Protein AF-A0A316EJD9-F1 (afdb_monomer)

Sequence (70 aa):
MNTNPIITAKNAYEARLGVNFSPNEETLTRLGFKKKRLTRILSGKTTKPLTATEAKGLAEMLNVPVSQII

Nearest PDB structures (foldseek):
  2ewt-assembly1_A  TM=5.401E-01  e=2.216E-01  Streptomyces 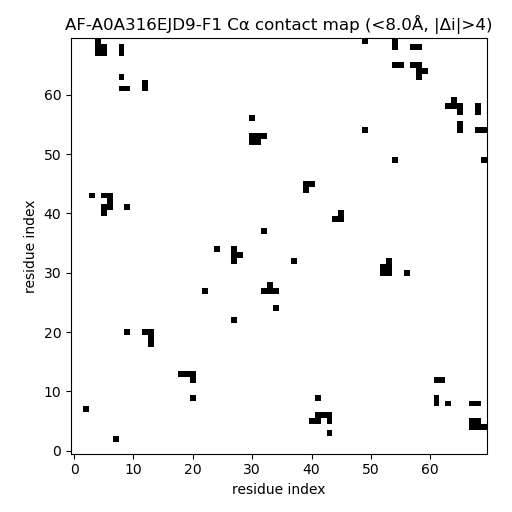coelicolor A3(2)
  2o38-assembly1_A  TM=5.445E-01  e=7.975E-01  Rhodopseudomonas palustris CGA009
  3r1f-assembly7_M  TM=5.652E-01  e=1.199E+00  Mycobacterium tuberculosis
  3r1f-assembly4_G  TM=5.570E-01  e=1.271E+00  Mycobacterium tuberculosis

Secondary structure (DSSP, 8-state):
----HHHHHHHHHHHHHTS-----HHHHHHTT--HHHHHHHHTT---SPPPHHHHHHHHHHHTS-GGGT-

Solvent-accessible surface area (backbone atoms only — not comparable to full-atom values): 4230 Å² total; per-residue (Å²): 132,91,74,48,43,48,45,54,44,45,53,52,37,25,68,71,69,75,44,82,93,74,83,51,71,66,60,30,54,76,42,74,44,51,68,74,56,51,54,31,49,64,66,64,71,54,91,66,82,76,50,74,61,50,41,46,40,51,16,65,74,47,73,44,63,49,80,57,57,107

Structure (mmCIF, N/CA/C/O backbone):
data_AF-A0A316EJD9-F1
#
_entry.id   AF-A0A316EJD9-F1
#
loop_
_atom_site.group_PDB
_atom_site.id
_atom_site.type_symbol
_atom_site.label_atom_id
_atom_site.label_alt_id
_atom_site.label_comp_id
_atom_site.label_asym_id
_atom_site.label_entity_id
_atom_site.label_seq_id
_atom_site.pdbx_PDB_ins_code
_atom_site.Cartn_x
_atom_site.Cartn_y
_atom_site.Cartn_z
_atom_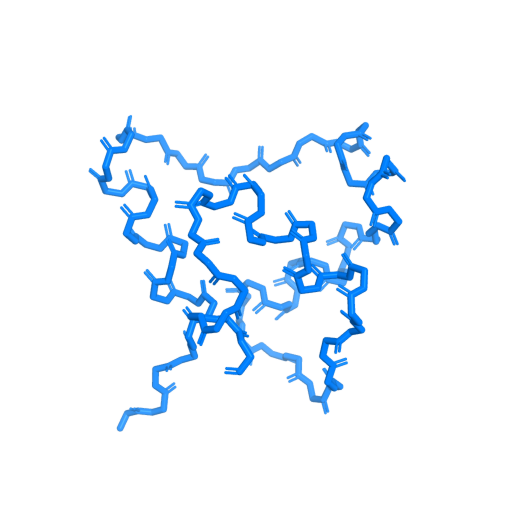site.occupancy
_atom_site.B_iso_or_equiv
_atom_site.auth_seq_id
_atom_site.auth_comp_id
_atom_site.auth_asym_id
_atom_site.auth_atom_id
_atom_site.pdbx_PDB_model_num
ATOM 1 N N . MET A 1 1 ? -13.540 -0.273 -17.218 1.00 43.34 1 MET A N 1
ATOM 2 C CA . MET A 1 1 ? -13.012 0.597 -16.145 1.00 43.34 1 MET A CA 1
ATOM 3 C C . MET A 1 1 ? -11.833 -0.139 -15.529 1.00 43.34 1 MET A C 1
ATOM 5 O O . MET A 1 1 ? -12.058 -1.146 -14.878 1.00 43.34 1 MET A O 1
ATOM 9 N N . ASN A 1 2 ? -10.591 0.260 -15.829 1.00 45.72 2 ASN A N 1
ATOM 10 C CA . ASN A 1 2 ? -9.404 -0.364 -15.229 1.00 45.72 2 ASN A CA 1
ATOM 11 C C . ASN A 1 2 ? -9.265 0.150 -13.796 1.00 45.72 2 ASN A C 1
ATOM 13 O O . ASN A 1 2 ? -8.584 1.142 -13.538 1.00 45.72 2 ASN A O 1
ATOM 17 N N . THR A 1 3 ? -9.995 -0.473 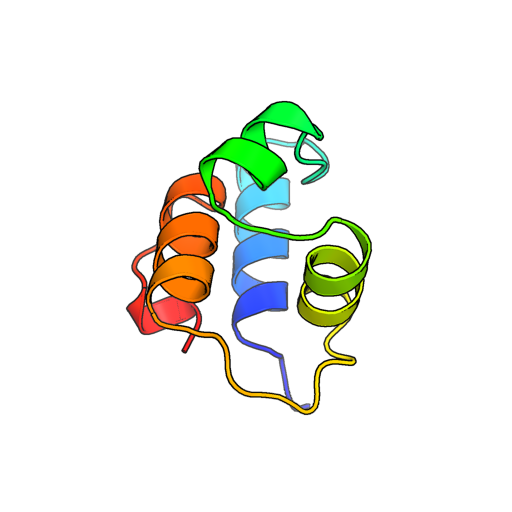-12.879 1.00 58.62 3 THR A N 1
ATOM 18 C CA . THR A 1 3 ? -9.948 -0.130 -11.462 1.00 58.62 3 THR A CA 1
ATOM 19 C C . THR A 1 3 ? -8.621 -0.632 -10.919 1.00 58.62 3 THR A C 1
ATOM 21 O O . THR A 1 3 ? -8.414 -1.832 -10.770 1.00 58.62 3 THR A O 1
ATOM 24 N N . ASN A 1 4 ? -7.681 0.286 -10.703 1.00 75.94 4 ASN A N 1
ATOM 25 C CA . ASN A 1 4 ? -6.370 -0.062 -10.179 1.00 75.94 4 ASN A CA 1
ATOM 26 C C . ASN A 1 4 ? -6.558 -0.703 -8.785 1.00 75.94 4 ASN A C 1
ATOM 28 O O . ASN A 1 4 ? -7.164 -0.054 -7.925 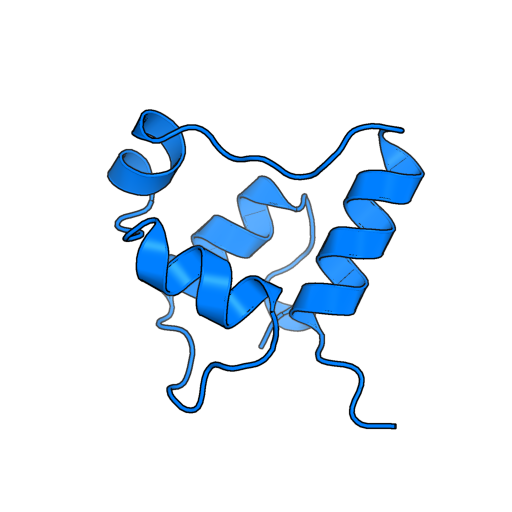1.00 75.94 4 ASN A O 1
ATOM 32 N N . PRO A 1 5 ? -6.086 -1.941 -8.548 1.00 79.56 5 PRO A N 1
ATOM 33 C CA . PRO A 1 5 ? -6.344 -2.681 -7.308 1.00 79.56 5 PRO A CA 1
ATOM 34 C C . PRO A 1 5 ? -5.929 -1.898 -6.053 1.00 79.56 5 PRO A C 1
ATOM 36 O O . PRO A 1 5 ? -6.617 -1.912 -5.035 1.00 79.56 5 PRO A O 1
ATOM 39 N N . ILE A 1 6 ? -4.877 -1.088 -6.175 1.00 81.81 6 ILE A N 1
ATOM 40 C CA . ILE A 1 6 ? -4.372 -0.207 -5.118 1.00 81.81 6 ILE A CA 1
ATOM 41 C C . ILE A 1 6 ? -5.371 0.895 -4.758 1.00 81.81 6 ILE A C 1
ATOM 43 O O . ILE A 1 6 ? -5.539 1.221 -3.585 1.00 81.81 6 ILE A O 1
ATOM 47 N N . ILE A 1 7 ? -6.055 1.467 -5.752 1.00 81.62 7 ILE A N 1
ATOM 48 C CA . ILE A 1 7 ? -7.079 2.496 -5.532 1.00 81.62 7 ILE A CA 1
ATOM 49 C C . ILE A 1 7 ? -8.292 1.870 -4.845 1.00 81.62 7 ILE A C 1
ATOM 51 O O . ILE A 1 7 ? -8.833 2.455 -3.911 1.00 81.62 7 ILE A O 1
ATOM 55 N N . THR A 1 8 ? -8.686 0.663 -5.255 1.00 85.06 8 THR A N 1
ATOM 56 C CA . THR A 1 8 ? -9.765 -0.086 -4.599 1.00 85.06 8 THR A CA 1
ATOM 57 C C . THR A 1 8 ? -9.432 -0.366 -3.136 1.00 85.06 8 THR A C 1
ATOM 59 O O . THR A 1 8 ? -10.249 -0.082 -2.263 1.00 85.06 8 THR A O 1
ATOM 62 N N . ALA A 1 9 ? -8.222 -0.856 -2.854 1.00 84.00 9 ALA A N 1
ATOM 63 C CA . ALA A 1 9 ? -7.761 -1.126 -1.496 1.00 84.00 9 ALA A CA 1
ATOM 64 C C . ALA A 1 9 ? -7.686 0.152 -0.643 1.00 84.00 9 ALA A C 1
ATOM 66 O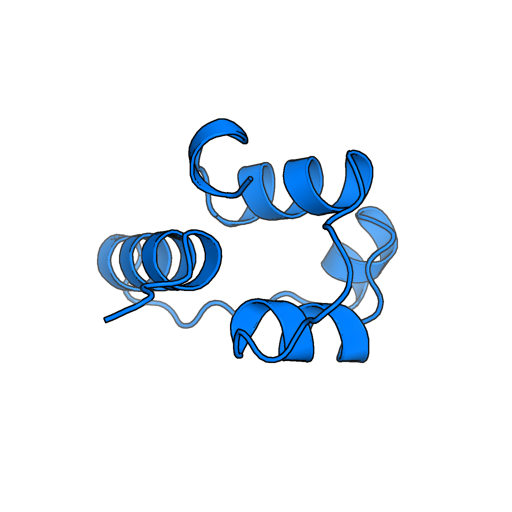 O . ALA A 1 9 ? -8.161 0.157 0.491 1.00 84.00 9 ALA A O 1
ATOM 67 N N . LYS A 1 10 ? -7.172 1.256 -1.204 1.00 85.00 10 LYS A N 1
ATOM 68 C CA . LYS A 1 10 ? -7.176 2.582 -0.566 1.00 85.00 10 LYS A CA 1
ATOM 69 C C . LYS A 1 10 ? -8.589 3.017 -0.199 1.00 85.00 10 LYS A C 1
ATOM 71 O O . LYS A 1 10 ? -8.841 3.330 0.957 1.00 85.00 10 LYS A O 1
ATOM 76 N N . ASN A 1 11 ? -9.511 3.000 -1.156 1.00 85.69 11 ASN A N 1
ATOM 77 C CA . ASN A 1 11 ? -10.885 3.433 -0.922 1.00 85.69 11 ASN A CA 1
ATOM 78 C C . ASN A 1 11 ? -11.582 2.549 0.121 1.00 85.69 11 ASN A C 1
ATOM 80 O O . ASN A 1 11 ? -12.312 3.059 0.963 1.00 85.69 11 ASN A O 1
ATOM 84 N N . ALA A 1 12 ? -11.334 1.236 0.101 1.00 85.69 12 ALA A N 1
ATOM 85 C CA . ALA A 1 12 ? -11.867 0.313 1.098 1.00 85.69 12 ALA A CA 1
ATOM 86 C C . ALA A 1 12 ? -11.306 0.589 2.502 1.00 85.69 12 ALA A C 1
ATOM 88 O O . ALA A 1 12 ? -12.050 0.533 3.479 1.00 85.69 12 ALA A O 1
ATOM 89 N N . TYR A 1 13 ? -10.015 0.911 2.607 1.00 85.81 13 TYR A N 1
ATOM 90 C CA . TYR A 1 13 ? -9.380 1.310 3.861 1.00 85.81 13 TYR A CA 1
ATOM 91 C C . TYR A 1 13 ? -9.959 2.626 4.398 1.00 85.81 13 TYR A C 1
ATOM 93 O O . TYR A 1 13 ? -10.371 2.686 5.556 1.00 85.81 13 TYR A O 1
ATOM 101 N N . GLU A 1 14 ? -10.061 3.654 3.550 1.00 87.56 14 GLU A N 1
ATOM 102 C CA . GLU A 1 14 ? -10.631 4.958 3.916 1.00 87.56 14 GLU A CA 1
ATOM 103 C C . GLU A 1 14 ? -12.102 4.831 4.330 1.00 87.56 14 GLU A C 1
ATOM 105 O O . GLU A 1 14 ? -12.506 5.395 5.343 1.00 87.56 14 GLU A O 1
ATOM 110 N N . ALA A 1 15 ? -12.890 4.024 3.613 1.00 86.44 15 ALA A N 1
ATOM 111 C CA . ALA A 1 15 ? -14.285 3.753 3.953 1.00 86.44 15 ALA A CA 1
ATOM 112 C C . ALA A 1 15 ? -14.437 2.974 5.270 1.00 86.44 15 ALA A C 1
ATOM 114 O O . ALA A 1 15 ? -15.392 3.201 6.008 1.00 86.44 15 ALA A O 1
ATOM 115 N N . ARG A 1 16 ? -13.504 2.063 5.579 1.00 84.00 16 ARG A N 1
ATOM 116 C CA . ARG A 1 16 ? -13.518 1.282 6.825 1.00 84.00 16 ARG A CA 1
ATOM 117 C C . ARG A 1 16 ? -13.152 2.106 8.048 1.00 84.00 16 ARG A C 1
ATOM 119 O O . ARG A 1 16 ? -13.753 1.917 9.099 1.00 84.00 16 ARG A O 1
ATOM 126 N N . LEU A 1 17 ? -12.147 2.965 7.928 1.00 83.06 17 LEU A N 1
ATOM 127 C CA . LEU A 1 17 ? -11.634 3.744 9.055 1.00 83.06 17 LEU A CA 1
ATOM 128 C C . LEU A 1 17 ? -12.259 5.138 9.152 1.00 83.06 17 LEU A C 1
ATOM 130 O O . LEU A 1 17 ? -12.097 5.795 10.174 1.00 83.06 17 LEU A O 1
ATOM 134 N N . GLY A 1 18 ? -12.953 5.599 8.110 1.00 83.25 18 GLY A N 1
ATOM 135 C CA . GLY A 1 18 ? -13.498 6.955 8.042 1.00 83.25 18 GLY A CA 1
ATOM 136 C C . GLY A 1 18 ? -12.418 8.040 8.001 1.00 83.25 18 GLY A C 1
ATOM 137 O O . GLY A 1 18 ? -12.693 9.191 8.330 1.00 83.25 18 GLY A O 1
ATOM 138 N N . VAL A 1 19 ? -11.183 7.686 7.631 1.00 82.19 19 VAL A N 1
ATOM 139 C CA . VAL A 1 19 ? -10.032 8.599 7.580 1.00 82.19 19 VAL A CA 1
ATOM 140 C C . VAL A 1 19 ? -9.408 8.593 6.195 1.00 82.19 19 VAL A C 1
ATOM 142 O O . VAL A 1 19 ? -9.407 7.570 5.515 1.00 82.19 19 VAL A O 1
ATOM 145 N N . ASN A 1 20 ? -8.821 9.721 5.797 1.00 80.44 20 ASN A N 1
ATOM 146 C CA . ASN A 1 20 ? -8.047 9.790 4.563 1.00 80.44 20 ASN A CA 1
ATOM 147 C C . ASN A 1 20 ? -6.711 9.058 4.725 1.00 80.44 20 ASN A C 1
ATOM 149 O O . ASN A 1 20 ? -5.978 9.267 5.696 1.00 80.44 20 ASN A O 1
ATOM 153 N N . PHE A 1 21 ? -6.363 8.244 3.732 1.00 79.75 21 PHE A N 1
ATOM 154 C CA . PHE A 1 21 ? -5.094 7.540 3.661 1.00 79.75 21 PHE A CA 1
ATOM 155 C C . PHE A 1 21 ? -3.977 8.536 3.327 1.00 79.75 21 PHE A C 1
ATOM 157 O O . PHE A 1 21 ? -3.663 8.795 2.162 1.00 79.75 21 PHE A O 1
ATOM 164 N N . SER A 1 22 ? -3.380 9.097 4.377 1.00 75.50 22 SER A N 1
ATOM 165 C CA . SER A 1 22 ? -2.248 10.021 4.311 1.00 75.50 22 SER A CA 1
ATOM 166 C C . SER A 1 22 ? -1.107 9.492 5.166 1.00 75.50 22 SER A C 1
ATOM 168 O O . SER A 1 22 ? -1.040 9.776 6.360 1.00 75.50 22 SER A O 1
ATOM 170 N N . PRO A 1 23 ? -0.200 8.702 4.585 1.00 75.31 23 PRO A N 1
ATOM 171 C CA . PRO A 1 23 ? 0.932 8.210 5.339 1.00 75.31 23 PRO A CA 1
ATOM 172 C C . PRO A 1 23 ? 1.997 9.272 5.576 1.00 75.31 23 PRO A C 1
ATOM 174 O O . PRO A 1 23 ? 2.345 10.054 4.684 1.00 75.31 23 PRO A O 1
ATOM 177 N N . ASN A 1 24 ? 2.543 9.248 6.788 1.00 81.62 24 ASN A N 1
ATOM 178 C CA . ASN A 1 24 ? 3.581 10.168 7.224 1.00 81.62 24 ASN A CA 1
ATOM 179 C C . ASN A 1 24 ? 4.933 9.830 6.588 1.00 81.62 24 ASN A C 1
ATOM 181 O O . ASN A 1 24 ? 5.210 8.695 6.197 1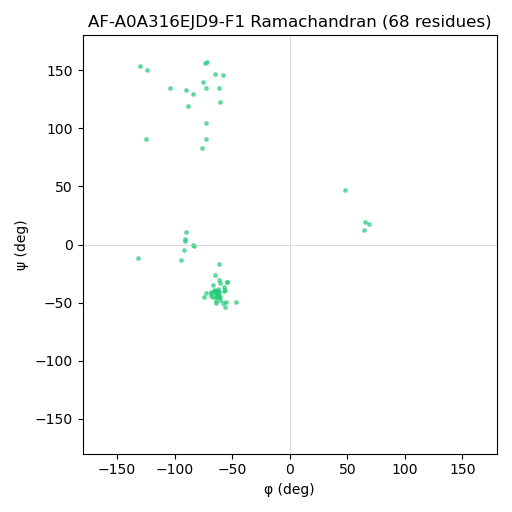.00 81.62 24 ASN A O 1
ATOM 185 N N . GLU A 1 25 ? 5.801 10.836 6.505 1.00 78.88 25 GLU A N 1
ATOM 186 C CA . GLU A 1 25 ? 7.108 10.725 5.851 1.00 78.88 25 GLU A CA 1
ATOM 187 C C . GLU A 1 25 ? 8.020 9.683 6.518 1.00 78.88 25 GLU A C 1
ATOM 189 O O . GLU A 1 25 ? 8.778 8.990 5.840 1.00 78.88 25 GLU A O 1
ATOM 194 N N . GLU A 1 26 ? 7.867 9.495 7.828 1.00 80.06 26 GLU A N 1
ATOM 195 C CA . GLU A 1 26 ? 8.555 8.459 8.598 1.00 80.06 26 GLU A CA 1
ATOM 196 C C . GLU A 1 26 ? 8.106 7.045 8.195 1.00 80.06 26 GLU A C 1
ATOM 198 O O . GLU A 1 26 ? 8.938 6.179 7.926 1.00 80.06 26 GLU A O 1
ATOM 203 N N . THR A 1 27 ? 6.794 6.822 8.051 1.00 79.81 27 THR A N 1
ATOM 204 C CA . THR A 1 27 ? 6.230 5.544 7.588 1.00 79.81 27 THR A CA 1
ATOM 205 C C . THR A 1 27 ? 6.707 5.219 6.176 1.00 79.81 27 THR A C 1
ATOM 207 O O . THR A 1 27 ? 7.086 4.087 5.888 1.00 79.81 27 THR A O 1
ATOM 210 N N . LEU A 1 28 ? 6.757 6.226 5.299 1.00 80.56 28 LEU A N 1
ATOM 211 C CA . LEU A 1 28 ? 7.275 6.072 3.941 1.00 80.56 28 LEU A CA 1
ATOM 212 C C . LEU A 1 28 ? 8.756 5.710 3.944 1.00 80.56 28 LEU A C 1
ATOM 214 O O . LEU A 1 28 ? 9.154 4.776 3.256 1.00 80.56 28 LEU A O 1
ATOM 218 N N . THR A 1 29 ? 9.556 6.398 4.756 1.00 80.75 29 THR A N 1
ATOM 219 C CA . THR A 1 29 ? 10.995 6.140 4.876 1.00 80.75 29 THR A CA 1
ATOM 220 C C . THR A 1 29 ? 11.262 4.733 5.404 1.00 80.75 29 THR A C 1
ATOM 222 O O . THR A 1 29 ? 12.068 4.007 4.824 1.00 80.75 29 THR A O 1
ATOM 225 N N . ARG A 1 30 ? 10.522 4.301 6.434 1.00 78.81 30 ARG A N 1
ATOM 226 C CA . ARG A 1 30 ? 10.613 2.949 7.006 1.00 78.81 30 ARG A CA 1
ATOM 227 C C . ARG A 1 30 ? 10.277 1.854 5.991 1.00 78.81 30 ARG A C 1
ATOM 229 O O . ARG A 1 30 ? 10.867 0.780 6.035 1.00 78.81 30 ARG A O 1
ATOM 236 N N . LEU A 1 31 ? 9.363 2.132 5.067 1.00 74.50 31 LEU A N 1
ATOM 237 C CA . LEU A 1 31 ? 8.947 1.206 4.011 1.00 74.50 31 LEU A CA 1
ATOM 238 C C . LEU A 1 31 ? 9.770 1.346 2.719 1.00 74.50 31 LEU A C 1
ATOM 240 O O . LEU A 1 31 ? 9.463 0.700 1.719 1.00 74.50 31 LEU A O 1
ATOM 244 N N . GLY A 1 32 ? 10.803 2.196 2.710 1.00 76.81 32 GLY A N 1
ATOM 245 C CA . GLY A 1 32 ? 11.629 2.452 1.526 1.00 76.81 32 GLY A CA 1
ATOM 246 C C . GLY A 1 32 ? 10.894 3.197 0.406 1.00 76.81 32 GLY A C 1
ATOM 247 O O . GLY A 1 32 ? 11.331 3.203 -0.746 1.00 76.81 32 GLY A O 1
ATOM 248 N N . PHE A 1 33 ? 9.773 3.840 0.724 1.00 79.19 33 PHE A N 1
ATOM 249 C CA . PHE A 1 33 ? 8.934 4.561 -0.215 1.00 79.19 33 PHE A CA 1
ATOM 250 C C . PHE A 1 33 ? 9.339 6.027 -0.338 1.00 79.19 33 PHE A C 1
ATOM 252 O O . PHE A 1 33 ? 9.438 6.769 0.636 1.00 79.19 33 PHE A O 1
ATOM 259 N N . LYS A 1 34 ? 9.453 6.511 -1.578 1.00 80.75 34 LYS A N 1
ATOM 260 C CA . LYS A 1 34 ? 9.490 7.957 -1.839 1.00 80.75 34 LYS A CA 1
ATOM 261 C C . LYS A 1 34 ? 8.062 8.493 -1.901 1.00 80.75 34 LYS A C 1
ATOM 263 O O . LYS A 1 34 ? 7.270 8.005 -2.705 1.00 80.75 34 LYS A O 1
ATOM 268 N N . LYS A 1 35 ? 7.761 9.568 -1.167 1.00 78.44 35 LYS A N 1
ATOM 269 C CA . LYS A 1 35 ? 6.449 10.257 -1.163 1.00 78.44 35 LYS A CA 1
ATOM 270 C C . LYS A 1 35 ? 5.896 10.510 -2.569 1.00 78.44 35 LYS A C 1
ATOM 272 O O . LYS A 1 35 ? 4.795 10.081 -2.890 1.00 78.44 35 LYS A O 1
ATOM 277 N N . LYS A 1 36 ? 6.718 11.075 -3.466 1.00 81.94 36 LYS A N 1
ATOM 278 C CA . LYS A 1 36 ? 6.360 11.287 -4.886 1.00 81.94 36 LYS A CA 1
ATOM 279 C C . LYS A 1 36 ? 5.968 9.997 -5.615 1.00 81.94 36 LYS A C 1
ATOM 281 O O . LYS A 1 36 ? 5.112 10.034 -6.496 1.00 81.94 36 LYS A O 1
ATOM 286 N N . ARG A 1 37 ? 6.627 8.878 -5.304 1.00 82.88 37 ARG A N 1
ATOM 287 C CA . ARG A 1 37 ? 6.353 7.579 -5.927 1.00 82.88 37 ARG A CA 1
ATOM 288 C C . ARG A 1 37 ? 5.049 7.000 -5.394 1.00 82.88 37 ARG A C 1
ATOM 290 O O . ARG A 1 37 ? 4.210 6.635 -6.209 1.00 82.88 37 ARG A O 1
ATOM 297 N N . LEU A 1 38 ? 4.827 7.047 -4.081 1.00 80.88 38 LEU A N 1
ATOM 298 C CA . LEU A 1 38 ? 3.551 6.659 -3.488 1.00 80.88 38 LEU A CA 1
ATOM 299 C C . LEU A 1 38 ? 2.382 7.446 -4.099 1.00 80.88 38 LEU A C 1
ATOM 301 O O . LEU A 1 38 ? 1.423 6.838 -4.556 1.00 80.88 38 LEU A O 1
ATOM 305 N N . THR A 1 39 ? 2.469 8.777 -4.189 1.00 80.81 39 THR A N 1
ATOM 306 C CA . THR A 1 39 ? 1.384 9.593 -4.760 1.00 80.81 39 THR A CA 1
ATOM 307 C 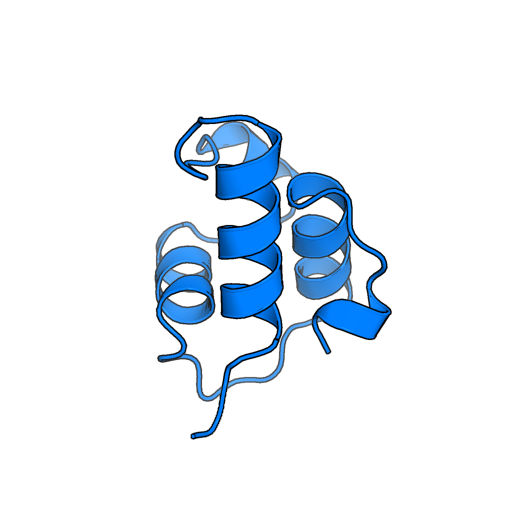C . THR A 1 39 ? 1.041 9.176 -6.190 1.00 80.81 39 THR A C 1
ATOM 309 O O . THR A 1 39 ? -0.135 9.103 -6.535 1.00 80.81 39 THR A O 1
ATOM 312 N N . ARG A 1 40 ? 2.038 8.851 -7.028 1.00 82.69 40 ARG A N 1
ATOM 313 C CA . ARG A 1 40 ? 1.783 8.351 -8.393 1.00 82.69 40 ARG A CA 1
ATOM 314 C C . ARG A 1 40 ? 1.086 6.997 -8.391 1.00 82.69 40 ARG A C 1
ATOM 316 O O . ARG A 1 40 ? 0.185 6.798 -9.201 1.00 82.69 40 ARG A O 1
ATOM 323 N N . ILE A 1 41 ? 1.489 6.110 -7.485 1.00 80.75 41 ILE A N 1
ATOM 324 C CA . ILE A 1 41 ? 0.899 4.781 -7.322 1.00 80.75 41 ILE A CA 1
ATOM 325 C C . ILE A 1 41 ? -0.563 4.899 -6.883 1.00 80.75 41 ILE A C 1
ATOM 327 O O . ILE A 1 41 ? -1.439 4.362 -7.553 1.00 80.75 41 ILE A O 1
ATOM 331 N N . LEU A 1 42 ? -0.837 5.686 -5.841 1.00 78.25 42 LEU A N 1
ATOM 332 C CA . LEU A 1 42 ? -2.196 5.941 -5.350 1.00 78.25 42 LEU A CA 1
ATOM 333 C C . LEU A 1 42 ? -3.062 6.700 -6.364 1.00 78.25 42 LEU A C 1
ATOM 335 O O . LEU A 1 42 ? -4.277 6.560 -6.356 1.00 78.25 42 LEU A O 1
ATOM 339 N N . SER A 1 43 ? -2.454 7.486 -7.255 1.00 76.06 43 SER A N 1
ATOM 340 C CA . SER A 1 43 ? -3.168 8.156 -8.352 1.00 76.06 43 SER A CA 1
ATOM 341 C C . SER A 1 43 ? -3.380 7.253 -9.573 1.00 76.06 43 SER A C 1
ATOM 343 O O . SER A 1 43 ? -3.894 7.722 -10.585 1.00 76.06 43 SER A O 1
ATOM 345 N N . GLY A 1 44 ? -2.902 6.003 -9.545 1.00 74.06 44 GLY A N 1
ATOM 346 C CA . GLY A 1 44 ? -2.947 5.089 -10.687 1.00 74.06 44 GLY A CA 1
ATOM 347 C C . GLY A 1 44 ? -2.117 5.534 -11.898 1.00 74.06 44 GLY A C 1
ATOM 348 O O . GLY A 1 44 ? -2.244 4.958 -12.971 1.00 74.06 44 GLY A O 1
ATOM 349 N N . LYS A 1 45 ? -1.250 6.543 -11.740 1.00 71.62 45 LYS A N 1
ATOM 350 C CA . LYS A 1 45 ? -0.397 7.114 -12.803 1.00 71.62 45 LYS A CA 1
ATOM 351 C C . LYS A 1 45 ? 0.963 6.419 -12.916 1.00 71.62 45 LYS A C 1
ATOM 353 O O . LYS A 1 45 ? 1.880 6.931 -13.558 1.00 71.62 45 LYS A O 1
ATOM 358 N N . THR A 1 46 ? 1.135 5.294 -12.237 1.00 64.44 46 THR A N 1
ATOM 359 C CA . THR A 1 46 ? 2.393 4.556 -12.232 1.00 64.44 46 THR A CA 1
ATOM 360 C C . THR A 1 46 ? 2.429 3.568 -13.393 1.00 64.44 46 THR A C 1
ATOM 362 O O . THR A 1 46 ? 1.630 2.646 -13.464 1.00 64.44 46 THR A O 1
ATOM 365 N N . THR A 1 47 ? 3.408 3.746 -14.277 1.00 62.25 47 THR A N 1
ATOM 366 C CA . THR A 1 47 ? 3.749 2.839 -15.386 1.00 62.25 47 THR A CA 1
ATOM 367 C C . THR A 1 47 ? 4.805 1.794 -15.016 1.00 62.25 47 THR A C 1
ATOM 369 O O . THR A 1 47 ? 5.141 0.949 -15.837 1.00 62.25 47 THR A O 1
ATOM 372 N N . LYS A 1 48 ? 5.366 1.853 -13.799 1.00 70.94 48 LYS A N 1
ATOM 373 C CA . LYS A 1 48 ? 6.386 0.909 -13.319 1.00 70.94 48 LYS A CA 1
ATOM 374 C C . LYS A 1 48 ? 5.770 -0.096 -12.342 1.00 70.94 48 LYS A C 1
ATOM 376 O O . LYS A 1 48 ? 5.069 0.346 -11.438 1.00 70.94 48 LYS A O 1
ATOM 381 N N . PRO A 1 49 ? 6.065 -1.399 -12.454 1.00 74.19 49 PRO A N 1
ATOM 382 C CA . PRO A 1 49 ? 5.587 -2.376 -11.484 1.00 74.19 49 PRO A CA 1
ATOM 383 C C . PRO A 1 49 ? 6.055 -2.022 -10.065 1.00 74.19 49 PRO A C 1
ATOM 385 O O . PRO A 1 49 ? 7.141 -1.458 -9.866 1.00 74.19 49 PRO A O 1
ATOM 388 N N . LEU A 1 50 ? 5.202 -2.336 -9.089 1.00 76.31 50 LEU A N 1
ATOM 389 C CA . LEU A 1 50 ? 5.536 -2.275 -7.672 1.00 76.31 50 LEU A CA 1
ATOM 390 C C . LEU A 1 50 ? 6.678 -3.249 -7.388 1.00 76.31 50 LEU A C 1
ATOM 392 O O . LEU A 1 50 ? 6.652 -4.397 -7.827 1.00 76.31 50 LEU A O 1
ATOM 396 N N . THR A 1 51 ? 7.678 -2.802 -6.638 1.00 81.31 51 THR A N 1
ATOM 397 C CA . THR A 1 51 ? 8.661 -3.740 -6.085 1.00 81.31 51 THR A CA 1
ATOM 398 C C . THR A 1 51 ? 8.026 -4.557 -4.959 1.00 81.31 51 THR A C 1
ATOM 400 O O . THR A 1 51 ? 7.059 -4.117 -4.341 1.00 81.31 51 THR A O 1
ATOM 403 N N . ALA A 1 52 ? 8.573 -5.736 -4.653 1.00 81.81 52 ALA A N 1
ATOM 404 C CA . ALA A 1 52 ? 8.040 -6.594 -3.589 1.00 81.81 52 ALA A CA 1
ATOM 405 C C . ALA A 1 52 ? 7.968 -5.872 -2.227 1.00 81.81 52 ALA A C 1
ATOM 407 O O . ALA A 1 52 ? 6.980 -6.005 -1.509 1.00 81.81 52 ALA A O 1
ATOM 408 N N . THR A 1 53 ? 8.974 -5.052 -1.904 1.00 81.81 53 THR A N 1
ATOM 409 C CA . THR A 1 53 ? 9.002 -4.227 -0.686 1.00 81.81 53 THR A CA 1
ATOM 410 C C . THR A 1 53 ? 7.898 -3.172 -0.686 1.00 81.81 53 THR A C 1
ATOM 412 O O . THR A 1 53 ? 7.2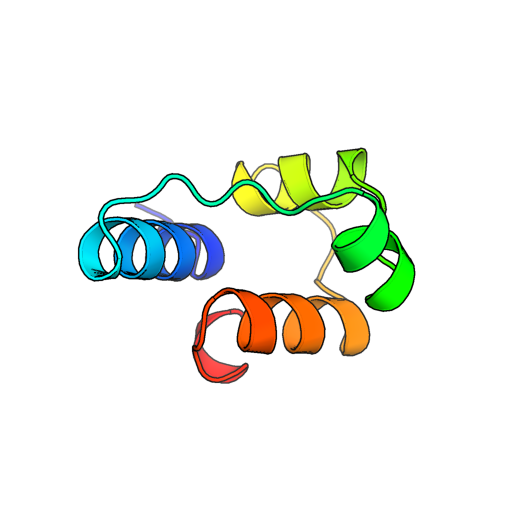28 -2.980 0.323 1.00 81.81 53 THR A O 1
ATOM 415 N N . GLU A 1 54 ? 7.666 -2.522 -1.829 1.00 79.50 54 GLU A N 1
ATOM 416 C CA . GLU A 1 54 ? 6.611 -1.519 -1.977 1.00 79.50 54 GLU A CA 1
ATOM 417 C C . GLU A 1 54 ? 5.212 -2.142 -1.891 1.00 79.50 54 GLU A C 1
ATOM 419 O O . GLU A 1 54 ? 4.343 -1.622 -1.195 1.00 79.50 54 GLU A O 1
ATOM 424 N N . ALA A 1 55 ? 4.995 -3.272 -2.567 1.00 83.19 55 ALA A N 1
ATOM 425 C CA . ALA A 1 55 ? 3.734 -3.999 -2.504 1.00 83.19 55 ALA A CA 1
ATOM 426 C C . ALA A 1 55 ? 3.447 -4.453 -1.068 1.00 83.19 55 ALA A C 1
ATOM 428 O O . ALA A 1 55 ? 2.356 -4.222 -0.560 1.00 83.19 55 ALA A O 1
ATOM 429 N N . LYS A 1 56 ? 4.445 -5.013 -0.375 1.00 85.00 56 LYS A N 1
ATOM 430 C CA . LYS A 1 56 ? 4.309 -5.426 1.025 1.00 85.00 56 LYS A CA 1
ATOM 431 C C . LYS A 1 56 ? 4.027 -4.245 1.955 1.00 85.00 56 LYS A C 1
ATOM 433 O O . LYS A 1 56 ? 3.097 -4.319 2.748 1.00 85.00 56 LYS A O 1
ATOM 438 N N . GLY A 1 57 ? 4.753 -3.137 1.809 1.00 84.62 57 GLY A N 1
ATOM 439 C CA . GLY A 1 57 ? 4.520 -1.942 2.619 1.00 84.62 57 GLY A CA 1
ATOM 440 C C . GLY A 1 57 ? 3.120 -1.362 2.422 1.00 84.62 57 GLY A C 1
ATOM 441 O O . GLY A 1 57 ? 2.437 -1.064 3.395 1.00 84.62 57 GLY A O 1
ATOM 442 N N . LEU A 1 58 ? 2.649 -1.272 1.175 1.00 84.19 58 LEU A N 1
ATOM 443 C CA . LEU A 1 58 ? 1.276 -0.854 0.880 1.00 84.19 58 LEU A CA 1
ATOM 444 C C . LEU A 1 58 ? 0.239 -1.812 1.472 1.00 84.19 58 LEU A C 1
ATOM 446 O O . LEU A 1 58 ? -0.762 -1.343 2.003 1.00 84.19 58 LEU A O 1
ATOM 450 N N . ALA A 1 59 ? 0.490 -3.121 1.412 1.00 85.94 59 ALA A N 1
ATOM 451 C CA . ALA A 1 59 ? -0.367 -4.154 1.992 1.00 85.94 59 ALA A CA 1
ATOM 452 C C . ALA A 1 59 ? -0.558 -3.954 3.491 1.00 85.94 59 ALA A C 1
ATOM 454 O O . ALA A 1 59 ? -1.683 -3.900 3.983 1.00 85.94 59 ALA A O 1
ATOM 455 N N . GLU A 1 60 ? 0.557 -3.785 4.202 1.00 84.94 60 GLU A N 1
ATOM 456 C CA . GLU A 1 60 ? 0.565 -3.583 5.646 1.00 84.94 60 GLU A CA 1
ATOM 457 C C . GLU A 1 60 ? -0.137 -2.275 6.026 1.00 84.94 60 GLU A C 1
ATOM 459 O O . GLU A 1 60 ? -0.936 -2.250 6.958 1.00 84.94 60 GLU A O 1
ATOM 464 N N . MET A 1 61 ? 0.088 -1.198 5.268 1.00 82.88 61 MET A N 1
ATOM 465 C CA . MET A 1 61 ? -0.541 0.100 5.532 1.00 82.88 61 MET A CA 1
ATOM 466 C C . MET A 1 61 ? -2.045 0.101 5.271 1.00 82.88 61 MET A C 1
ATOM 468 O O . MET A 1 61 ? -2.803 0.690 6.037 1.00 82.88 61 MET A O 1
ATOM 472 N N . LEU A 1 62 ? -2.468 -0.533 4.179 1.00 82.75 62 LEU A N 1
ATOM 473 C CA . LEU A 1 62 ? -3.870 -0.632 3.781 1.00 82.75 62 LEU A CA 1
ATOM 474 C C . LEU A 1 62 ? -4.597 -1.781 4.487 1.00 82.75 62 LEU A C 1
ATOM 476 O O . LEU A 1 62 ? -5.791 -1.966 4.265 1.00 82.75 62 LEU A O 1
ATOM 480 N N . ASN A 1 63 ? -3.896 -2.534 5.340 1.00 83.81 63 ASN A N 1
ATOM 481 C CA . ASN A 1 63 ? -4.409 -3.709 6.038 1.00 83.81 63 ASN A CA 1
ATOM 482 C C . ASN A 1 63 ? -5.143 -4.674 5.083 1.00 83.81 63 ASN A C 1
ATOM 484 O O . ASN A 1 63 ? -6.269 -5.113 5.326 1.00 83.81 63 ASN A O 1
ATOM 488 N N . VAL A 1 64 ? -4.508 -4.950 3.943 1.00 84.31 64 VAL A N 1
ATOM 489 C CA . VAL A 1 64 ? -4.989 -5.881 2.915 1.00 84.31 64 VAL A CA 1
ATOM 490 C C . VAL A 1 64 ? -3.878 -6.850 2.533 1.00 84.31 64 VAL A C 1
ATOM 492 O O . VAL A 1 64 ? -2.699 -6.516 2.647 1.00 84.31 64 VAL A O 1
ATOM 495 N N . PRO A 1 65 ? -4.211 -8.059 2.060 1.00 86.31 65 PRO A N 1
ATOM 496 C CA . PRO A 1 65 ? -3.201 -8.981 1.568 1.00 86.31 65 PRO A CA 1
ATOM 497 C C . PRO A 1 65 ? -2.515 -8.431 0.311 1.00 86.31 65 PRO A C 1
ATOM 499 O O . PRO A 1 65 ? -3.146 -7.795 -0.533 1.00 86.31 65 PRO A O 1
ATOM 502 N N . VAL A 1 66 ? -1.224 -8.746 0.151 1.00 82.06 66 VAL A N 1
ATOM 503 C CA . VAL A 1 66 ? -0.422 -8.343 -1.020 1.00 82.06 66 VAL A CA 1
ATOM 504 C C . VAL A 1 66 ? -1.084 -8.791 -2.332 1.00 82.06 66 VAL A C 1
ATOM 506 O O . VAL A 1 66 ? -1.029 -8.082 -3.323 1.00 82.06 66 VAL A O 1
ATOM 509 N N . SER A 1 67 ? -1.798 -9.917 -2.349 1.00 81.50 67 SER A N 1
ATOM 510 C CA . SER A 1 67 ? -2.537 -10.382 -3.532 1.00 81.50 67 SER A CA 1
ATOM 511 C C . SER A 1 67 ? -3.649 -9.441 -4.016 1.00 81.50 67 SER A C 1
ATOM 513 O O . SER A 1 67 ? -4.109 -9.595 -5.139 1.00 81.50 67 SER A O 1
ATOM 515 N N . GLN A 1 68 ? -4.099 -8.483 -3.200 1.00 76.12 68 GLN A N 1
ATOM 516 C CA . GLN A 1 68 ? -5.115 -7.497 -3.585 1.00 76.12 68 GLN A CA 1
ATOM 517 C C . GLN A 1 68 ? -4.535 -6.206 -4.175 1.00 76.12 68 GLN A C 1
ATOM 519 O O . GLN A 1 68 ? -5.293 -5.281 -4.450 1.00 76.12 68 GLN A O 1
ATOM 524 N N . ILE A 1 69 ? -3.214 -6.115 -4.344 1.00 75.50 69 ILE A N 1
ATOM 525 C CA . ILE A 1 69 ? -2.515 -4.885 -4.760 1.00 75.50 69 ILE A CA 1
ATOM 526 C C . ILE A 1 69 ? -1.506 -5.098 -5.897 1.00 75.50 69 ILE A C 1
ATOM 528 O O . ILE A 1 69 ? -1.046 -4.106 -6.465 1.00 75.50 69 ILE A O 1
ATOM 532 N N . ILE A 1 70 ? -1.184 -6.351 -6.232 1.00 70.88 70 ILE A N 1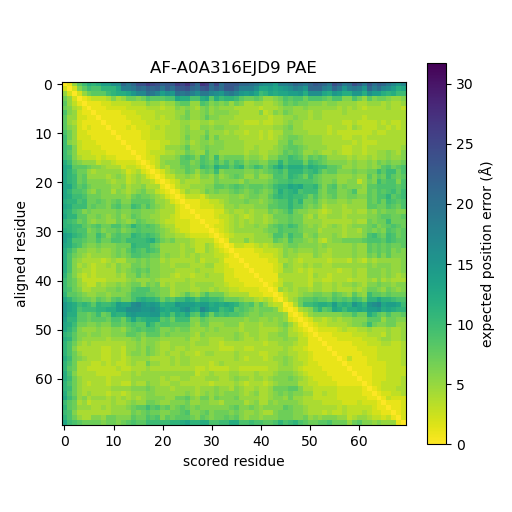
ATOM 533 C CA . ILE A 1 70 ? -0.392 -6.765 -7.409 1.00 70.88 70 ILE A CA 1
ATOM 534 C C . ILE A 1 70 ? -1.290 -7.311 -8.512 1.00 70.88 70 ILE A C 1
ATOM 536 O O . ILE A 1 70 ? -2.320 -7.933 -8.176 1.00 70.88 70 ILE A O 1
#

pLDDT: mean 78.89, std 8.02, range [43.34, 87.56]

Foldseek 3Di:
DPPQLLLVLQVVLCVVVVDHLDDDPVLCVVLVHDPVRVVCLNVVVDPDDQDPSRLVSSCVSSVHDSVSRD

Radius of gyration: 11.2 Å; Cα contacts (8 Å, |Δi|>4): 55; chains: 1; bounding box: 26×22×25 Å

Mean predicted aligned error: 5.84 Å

Organism: NCBI:txid591202